Protein AF-0000000080277194 (afdb_homodimer)

Secondary structure (DSSP, 8-state):
------EEEEEEEEEE-SHHHHHHHHHHHHHTGGGEEEEEEE---SSSS--SEEEEEEEE-S-HHHHHHHHHHHHTSTTEEEEEEEEE-/------EEEEEEEEEE-SHHHHHHHHHHHHHTGGGEEEEEEE---SSSS--SEEEEEEEE-S-HHHHHHHHHHHHTSTTEEEEEEEEE-

Organism: Fervidobacterium islandicum (NCBI:txid2423)

Solvent-accessible surface area (backbone atoms only — not comparable to full-atom values): 9895 Å² total; per-residue (Å²): 125,84,73,76,66,48,72,49,33,42,34,44,35,42,32,34,50,50,67,68,38,44,54,54,50,51,52,51,52,60,75,47,39,93,36,45,77,40,80,44,79,47,61,64,67,80,62,96,56,80,56,59,49,36,39,36,41,33,35,48,46,88,57,63,69,56,53,54,50,50,40,51,57,47,48,67,37,74,54,34,32,50,54,70,49,78,43,65,76,125,84,74,78,68,49,73,51,34,42,33,45,36,42,32,33,50,49,68,69,38,44,54,53,50,51,52,51,51,59,76,47,38,92,36,44,77,40,82,45,80,49,62,66,66,81,62,94,57,80,54,59,50,36,38,35,40,34,34,47,46,87,58,63,69,56,52,53,49,51,40,51,57,46,48,68,37,74,56,34,33,51,54,69,50,78,43,66,76

InterPro domains:
  IPR023860 [FeFe]-hydrogenase system regulator TM1266 [PF21699] (10-83)
  IPR027271 Acetolactate synthase/Transcription factor NikR, C-terminal [G3DSA:3.30.70.1150] (6-88)
  IPR045865 ACT-like domain [SSF55021] (9-87)

Sequence (178 aa):
MARDITVRTVMAVLVDKREQAAVEVQKLLTEYGCYIKTRLGLHEGAGQYCSPVGLIILELVDDETKHEELCQKLNAIDGVQAKYMKLEIMARDITVRTVMAVLVDKREQAAVEVQKLLTEYGCYIKTRLGLHEGAGQYCSPVGLIILELVDDETKHEELCQKLNAIDGVQAKYMKLEI

Radius of gyration: 16.7 Å; Cα contacts (8 Å, |Δi|>4): 325; chains: 2; bounding box: 36×49×33 Å

Foldseek 3Di:
DPPPKDKKKKKKKKAQQDPPLVVQLVVLCVVLVVQFDDKDKDWPDDDPDGPRMIMMMTITDDDVVVVVVSQVSNCVRPRMHMDMDMDID/DPPPKDKKKKKKKKAQQDPPLVVQLVVLCVVLVVQFDDKDKDWPPDDPDGPRMIMMMTITDDDVVVVVVSQVSNCVRPRMHMDMDMDID

pLDDT: mean 90.53, std 15.3, range [40.44, 98.94]

Nearest PDB structures (foldseek):
  4cnz-assembly2_D  TM=5.113E-01  e=5.338E-05  Azospirillum brasilense
  1y7p-assembly2_B  TM=6.064E-01  e=6.448E-04  Archaeoglobus fulgidus
  7obj-assembly1_A  TM=6.042E-01  e=7.378E-04  Synechocystis sp. PCC 6803
  7obj-assembly1_B  TM=5.720E-01  e=4.025E-04  Synechocystis sp. PCC 6803
  7alz-assembly1_B  TM=5.494E-01  e=4.249E-03  Komagataeibacter europaeus

Structure (mmCIF, N/CA/C/O backbone):
data_AF-0000000080277194-model_v1
#
loop_
_entity.id
_entity.type
_entity.pdbx_description
1 polymer 'Iron-only hydrogenase system regulator'
#
loop_
_atom_site.group_PDB
_atom_site.id
_atom_site.type_symbol
_atom_site.label_atom_id
_atom_site.label_alt_id
_atom_site.label_comp_id
_atom_site.label_asym_id
_atom_site.label_entity_id
_atom_site.label_seq_id
_atom_site.pdbx_PDB_ins_code
_atom_site.Cartn_x
_atom_site.Cartn_y
_atom_site.Cartn_z
_atom_site.occupancy
_atom_site.B_iso_or_equiv
_atom_site.auth_seq_id
_atom_site.auth_comp_id
_atom_site.auth_asym_id
_atom_site.auth_atom_id
_atom_site.pdbx_PDB_model_num
ATOM 1 N N . MET A 1 1 ? 14.625 -27.375 -3.213 1 40.84 1 MET A N 1
ATOM 2 C CA . MET A 1 1 ? 15.398 -26.203 -3.613 1 40.84 1 MET A CA 1
ATOM 3 C C . MET A 1 1 ? 14.953 -24.969 -2.844 1 40.84 1 MET A C 1
ATOM 5 O O . MET A 1 1 ? 13.75 -24.766 -2.625 1 40.84 1 MET A O 1
ATOM 9 N N . ALA A 1 2 ? 15.648 -24.375 -2.051 1 47.12 2 ALA A N 1
ATOM 10 C CA . ALA A 1 2 ? 15.305 -23.391 -1.032 1 47.12 2 ALA A CA 1
ATOM 11 C C . ALA A 1 2 ? 14.484 -22.25 -1.628 1 47.12 2 ALA A C 1
ATOM 13 O O . ALA A 1 2 ? 14.93 -21.578 -2.566 1 47.12 2 ALA A O 1
ATOM 14 N N . ARG A 1 3 ? 13.203 -22.281 -1.822 1 56.94 3 ARG A N 1
ATOM 15 C CA . ARG A 1 3 ? 12.344 -21.344 -2.531 1 56.94 3 ARG A CA 1
ATOM 16 C C . ARG A 1 3 ? 12.648 -19.906 -2.107 1 56.94 3 ARG A C 1
ATOM 18 O O . ARG A 1 3 ? 12.758 -19.609 -0.913 1 56.94 3 ARG A O 1
ATOM 25 N N . ASP A 1 4 ? 13.531 -19.297 -2.922 1 74 4 ASP A N 1
ATOM 26 C CA . ASP A 1 4 ? 13.914 -17.906 -2.684 1 74 4 ASP A CA 1
ATOM 27 C C . ASP A 1 4 ? 12.688 -17.062 -2.34 1 74 4 ASP A C 1
ATOM 29 O O . ASP A 1 4 ? 11.742 -16.984 -3.125 1 74 4 ASP A O 1
ATOM 33 N N . ILE A 1 5 ? 12.406 -16.953 -1.08 1 88.31 5 ILE A N 1
ATOM 34 C CA . ILE A 1 5 ? 11.328 -16.125 -0.549 1 88.31 5 ILE A CA 1
ATOM 35 C C . ILE A 1 5 ? 11.523 -14.672 -1.005 1 88.31 5 ILE A C 1
ATOM 37 O O . ILE A 1 5 ? 12.625 -14.125 -0.907 1 88.31 5 ILE A O 1
ATOM 41 N N . THR A 1 6 ? 10.617 -14.242 -1.82 1 93.19 6 THR A N 1
ATOM 42 C CA . THR A 1 6 ? 10.641 -12.836 -2.188 1 93.19 6 THR A CA 1
ATOM 43 C C . THR A 1 6 ? 9.836 -12 -1.189 1 93.19 6 THR A C 1
ATOM 45 O O . THR A 1 6 ? 8.664 -12.297 -0.932 1 93.19 6 THR A O 1
ATOM 48 N N . VAL A 1 7 ? 10.516 -10.969 -0.575 1 95.56 7 VAL A N 1
ATOM 49 C CA . VAL A 1 7 ? 9.898 -10.102 0.422 1 95.56 7 VAL A CA 1
ATOM 50 C C . VAL A 1 7 ? 9.781 -8.68 -0.13 1 95.56 7 VAL A C 1
ATOM 52 O O . VAL A 1 7 ? 10.719 -8.172 -0.754 1 95.56 7 VAL A O 1
ATOM 55 N N . ARG A 1 8 ? 8.594 -8.125 0.03 1 96.88 8 ARG A N 1
ATOM 56 C CA . ARG A 1 8 ? 8.383 -6.723 -0.316 1 96.88 8 ARG A CA 1
ATOM 57 C C . ARG A 1 8 ? 7.66 -5.988 0.808 1 96.88 8 ARG A C 1
ATOM 59 O O . ARG A 1 8 ? 6.719 -6.52 1.404 1 96.88 8 ARG A O 1
ATOM 66 N N . THR A 1 9 ? 8.164 -4.797 1.167 1 98.62 9 THR A N 1
ATOM 67 C CA . THR A 1 9 ? 7.516 -3.955 2.17 1 98.62 9 THR A CA 1
ATOM 68 C C . THR A 1 9 ? 6.906 -2.717 1.522 1 98.62 9 THR A C 1
ATOM 70 O O . THR A 1 9 ? 7.59 -1.981 0.807 1 98.62 9 THR A O 1
ATOM 73 N N . VAL A 1 10 ? 5.598 -2.514 1.741 1 98.75 10 VAL A N 1
ATOM 74 C CA . VAL A 1 10 ? 4.867 -1.378 1.184 1 98.75 10 VAL A CA 1
ATOM 75 C C . VAL A 1 10 ? 4.344 -0.494 2.314 1 98.75 10 VAL A C 1
ATOM 77 O O . VAL A 1 10 ? 3.713 -0.984 3.252 1 98.75 10 VAL A O 1
ATOM 80 N N . MET A 1 11 ? 4.617 0.802 2.256 1 98.94 11 MET A N 1
ATOM 81 C CA . MET A 1 11 ? 4.082 1.778 3.199 1 98.94 11 MET A CA 1
ATOM 82 C C . MET A 1 11 ? 3.137 2.75 2.5 1 98.94 11 MET A C 1
ATOM 84 O O . MET A 1 11 ? 3.428 3.223 1.4 1 98.94 11 MET A O 1
ATOM 88 N N . ALA A 1 12 ? 2.01 2.969 3.076 1 98.88 12 ALA A N 1
ATOM 89 C CA . ALA A 1 12 ? 1.116 4.043 2.656 1 98.88 12 ALA A CA 1
ATOM 90 C C . ALA A 1 12 ? 1.136 5.195 3.658 1 98.88 12 ALA A C 1
ATOM 92 O O . ALA A 1 12 ? 1.146 4.973 4.871 1 98.88 12 ALA A O 1
ATOM 93 N N . VAL A 1 13 ? 1.174 6.391 3.123 1 98.62 13 VAL A N 1
ATOM 94 C CA . VAL A 1 13 ? 1.184 7.613 3.922 1 98.62 13 VAL A CA 1
ATOM 95 C C . VAL A 1 13 ? 0.05 8.531 3.475 1 98.62 13 VAL A C 1
ATOM 97 O O . VAL A 1 13 ? 0.04 9.008 2.336 1 98.62 13 VAL A O 1
ATOM 100 N N . LEU A 1 14 ? -0.925 8.711 4.328 1 97.5 14 LEU A N 1
ATOM 101 C CA . LEU A 1 14 ? -2.002 9.672 4.129 1 97.5 14 LEU A CA 1
ATOM 102 C C . LEU A 1 14 ? -1.647 11.016 4.754 1 97.5 14 LEU A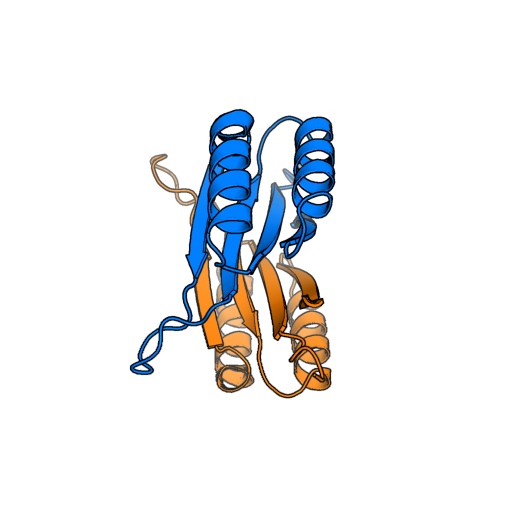 C 1
ATOM 104 O O . LEU A 1 14 ? -1.296 11.086 5.934 1 97.5 14 LEU A O 1
ATOM 108 N N . VAL A 1 15 ? -1.683 12.102 3.889 1 96.44 15 VAL A N 1
ATOM 109 C CA . VAL A 1 15 ? -1.121 13.383 4.312 1 96.44 15 VAL A CA 1
ATOM 110 C C . VAL A 1 15 ? -2.154 14.484 4.117 1 96.44 15 VAL A C 1
ATOM 112 O O . VAL A 1 15 ? -2.695 14.656 3.02 1 96.44 15 VAL A O 1
ATOM 115 N N . ASP A 1 16 ? -2.408 15.203 5.23 1 92.19 16 ASP A N 1
ATOM 116 C CA . ASP A 1 16 ? -3.059 16.5 5.09 1 92.19 16 ASP A CA 1
ATOM 117 C C . ASP A 1 16 ? -2.17 17.484 4.328 1 92.19 16 ASP A C 1
ATOM 119 O O . ASP A 1 16 ? -1.112 17.875 4.82 1 92.19 16 ASP A O 1
ATOM 123 N N . LYS A 1 17 ? -2.607 17.828 3.193 1 81.88 17 LYS A N 1
ATOM 124 C CA . LYS A 1 17 ? -1.736 18.609 2.309 1 81.88 17 LYS A CA 1
ATOM 125 C C . LYS A 1 17 ? -1.598 20.047 2.789 1 81.88 17 LYS A C 1
ATOM 127 O O . LYS A 1 17 ? -1.077 20.891 2.068 1 81.88 17 LYS A O 1
ATOM 132 N N . ARG A 1 18 ? -2.129 20.266 3.934 1 83.44 18 ARG A N 1
ATOM 133 C CA . ARG A 1 18 ? -1.766 21.578 4.461 1 83.44 18 ARG A CA 1
ATOM 134 C C . ARG A 1 18 ? -0.251 21.734 4.527 1 83.44 18 ARG A C 1
ATOM 136 O O . ARG A 1 18 ? 0.476 20.75 4.715 1 83.44 18 ARG A O 1
ATOM 143 N N . GLU A 1 19 ? 0.19 22.891 4.273 1 83.06 19 GLU A N 1
ATOM 144 C CA . GLU A 1 19 ? 1.577 23.234 3.988 1 83.06 19 GLU A CA 1
ATOM 145 C C . GLU A 1 19 ? 2.529 22.594 4.996 1 83.06 19 GLU A C 1
ATOM 147 O O . GLU A 1 19 ? 3.498 21.938 4.609 1 83.06 19 GLU A O 1
ATOM 152 N N . GLN A 1 20 ? 2.227 22.594 6.281 1 90.88 20 GLN A N 1
ATOM 153 C CA . GLN A 1 20 ? 3.193 22.141 7.273 1 90.88 20 GLN A CA 1
ATOM 154 C C . GLN A 1 20 ? 3.387 20.625 7.191 1 90.88 20 GLN A C 1
ATOM 156 O O . GLN A 1 20 ? 4.52 20.141 7.148 1 90.88 20 GLN A O 1
ATOM 161 N N . ALA A 1 21 ? 2.359 19.891 7.086 1 94.75 21 ALA A N 1
ATOM 162 C CA . ALA A 1 21 ? 2.459 18.438 7.047 1 94.75 21 ALA A CA 1
ATOM 163 C C . ALA A 1 21 ? 3.188 17.969 5.789 1 94.75 21 ALA A C 1
ATOM 165 O O . ALA A 1 21 ? 4.07 17.109 5.859 1 94.75 21 ALA A O 1
ATOM 166 N N . ALA A 1 22 ? 2.844 18.578 4.719 1 93.62 22 ALA A N 1
ATOM 167 C CA . ALA A 1 22 ? 3.438 18.188 3.441 1 93.62 22 ALA A CA 1
ATOM 168 C C . ALA A 1 22 ? 4.945 18.438 3.439 1 93.62 22 ALA A C 1
ATOM 170 O O . ALA A 1 22 ? 5.715 17.594 2.977 1 93.62 22 ALA A O 1
ATOM 171 N N . VAL A 1 23 ? 5.336 19.562 3.926 1 95.62 23 VAL A N 1
ATOM 172 C CA . VAL A 1 23 ? 6.742 19.938 3.979 1 95.62 23 VAL A CA 1
ATOM 173 C C . VAL A 1 23 ? 7.504 18.969 4.883 1 95.62 23 VAL A C 1
ATOM 175 O O . VAL A 1 23 ? 8.57 18.469 4.516 1 95.62 23 VAL A O 1
ATOM 178 N N . GLU A 1 24 ? 6.973 18.625 6.012 1 97.56 24 GLU A N 1
ATOM 179 C CA . GLU A 1 24 ? 7.613 17.734 6.977 1 97.56 24 GLU A CA 1
ATOM 180 C C . GLU A 1 24 ? 7.727 16.312 6.434 1 97.56 24 GLU A C 1
ATOM 182 O O . GLU A 1 24 ? 8.758 15.656 6.605 1 97.56 24 GLU A O 1
ATOM 187 N N . VAL A 1 25 ? 6.727 15.852 5.762 1 98.19 25 VAL A N 1
ATOM 188 C CA . VAL A 1 25 ? 6.734 14.523 5.168 1 98.19 25 VAL A CA 1
ATOM 189 C C . VAL A 1 25 ? 7.824 14.438 4.102 1 98.19 25 VAL A C 1
ATOM 191 O O . VAL A 1 25 ? 8.609 13.492 4.086 1 98.19 25 VAL A O 1
ATOM 194 N N . GLN A 1 26 ? 7.828 15.477 3.275 1 96.12 26 GLN A N 1
ATOM 195 C CA . GLN A 1 26 ? 8.82 15.492 2.205 1 96.12 26 GLN A CA 1
ATOM 196 C C . GLN A 1 26 ? 10.242 15.477 2.768 1 96.12 26 GLN A C 1
ATOM 198 O O . GLN A 1 26 ? 11.109 14.773 2.254 1 96.12 26 GLN A O 1
ATOM 203 N N . LYS A 1 27 ? 10.461 16.219 3.795 1 98.06 27 LYS A N 1
ATOM 204 C CA . LYS A 1 27 ? 11.766 16.234 4.449 1 98.06 27 LYS A CA 1
ATOM 205 C C . LYS A 1 27 ? 12.156 14.852 4.953 1 98.06 27 LYS A C 1
ATOM 207 O O . LYS A 1 27 ? 13.289 14.398 4.734 1 98.06 27 LYS A O 1
ATOM 212 N N . LEU A 1 28 ? 11.227 14.188 5.594 1 98.62 28 LEU A N 1
ATOM 213 C CA . LEU A 1 28 ? 11.492 12.859 6.129 1 98.62 28 LEU A CA 1
ATOM 214 C C . LEU A 1 28 ? 11.781 11.875 5.004 1 98.62 28 LEU A C 1
ATOM 216 O O . LEU A 1 28 ? 12.711 11.07 5.105 1 98.62 28 LEU A O 1
ATOM 220 N N . LEU A 1 29 ? 11.008 11.953 3.908 1 98.56 29 LEU A N 1
ATOM 221 C CA . LEU A 1 29 ? 11.195 11.016 2.803 1 98.56 29 LEU A CA 1
ATOM 222 C C . LEU A 1 29 ? 12.547 11.227 2.129 1 98.56 29 LEU A C 1
ATOM 224 O O . LEU A 1 29 ? 13.172 10.273 1.667 1 98.56 29 LEU A O 1
ATOM 228 N N . THR A 1 30 ? 13.008 12.461 2.133 1 98.5 30 THR A N 1
ATOM 229 C CA . THR A 1 30 ? 14.336 12.75 1.611 1 98.5 30 THR A CA 1
ATOM 230 C C . THR A 1 30 ? 15.414 12.156 2.518 1 98.5 30 THR A C 1
ATOM 232 O O . THR A 1 30 ? 16.359 11.516 2.039 1 98.5 30 THR A O 1
ATOM 235 N N . GLU A 1 31 ? 15.242 12.352 3.793 1 98.56 31 GLU A N 1
ATOM 236 C CA . GLU A 1 31 ? 16.203 11.867 4.785 1 98.56 31 GLU A CA 1
ATOM 237 C C . GLU A 1 31 ? 16.312 10.344 4.734 1 98.56 31 GLU A C 1
ATOM 239 O O . GLU A 1 31 ? 17.391 9.789 4.945 1 98.56 31 GLU A O 1
ATOM 244 N N . TYR A 1 32 ? 15.242 9.703 4.434 1 98.69 32 TYR A N 1
ATOM 245 C CA . TYR A 1 32 ? 15.211 8.25 4.465 1 98.69 32 TYR A CA 1
ATOM 246 C C . TYR A 1 32 ? 15.242 7.672 3.053 1 98.69 32 TYR A C 1
ATOM 248 O O . TYR A 1 32 ? 14.891 6.508 2.846 1 98.69 32 TYR A O 1
ATOM 256 N N . GLY A 1 33 ? 15.609 8.461 2.107 1 98.44 33 GLY A N 1
ATOM 257 C CA . GLY A 1 33 ? 15.539 8.141 0.691 1 98.44 33 GLY A CA 1
ATOM 258 C C . GLY A 1 33 ? 16.266 6.859 0.335 1 98.44 33 GLY A C 1
ATOM 259 O O . GLY A 1 33 ? 15.891 6.16 -0.606 1 98.44 33 GLY A O 1
ATOM 260 N N . CYS A 1 34 ? 17.344 6.492 1.034 1 97.75 34 CYS A N 1
ATOM 261 C CA . CYS A 1 34 ? 18.141 5.309 0.754 1 97.75 34 CYS A CA 1
ATOM 262 C C . CYS A 1 34 ? 17.375 4.035 1.064 1 97.75 34 CYS A C 1
ATOM 264 O O . CYS A 1 34 ? 17.734 2.951 0.608 1 97.75 34 CYS A O 1
ATOM 266 N N . TYR A 1 35 ? 16.281 4.133 1.814 1 98.56 35 TYR A N 1
ATOM 267 C CA . TYR A 1 35 ? 15.492 2.967 2.201 1 98.56 35 TYR A CA 1
ATOM 268 C C . TYR A 1 35 ? 14.211 2.877 1.383 1 98.56 35 TYR A C 1
ATOM 270 O O . TYR A 1 35 ? 13.336 2.059 1.676 1 98.56 35 TYR A O 1
ATOM 278 N N . ILE A 1 36 ? 14.086 3.791 0.429 1 98.56 36 ILE A N 1
ATOM 279 C CA . ILE A 1 36 ? 12.898 3.857 -0.416 1 98.56 36 ILE A CA 1
ATOM 280 C C . ILE A 1 36 ? 13.266 3.512 -1.856 1 98.56 36 ILE A C 1
ATOM 282 O O . ILE A 1 36 ? 14.023 4.242 -2.502 1 98.56 36 ILE A O 1
ATOM 286 N N . LYS A 1 37 ? 12.758 2.436 -2.289 1 97.31 37 LYS A N 1
ATOM 287 C CA . LYS A 1 37 ? 13.016 1.98 -3.65 1 97.31 37 LYS A CA 1
ATOM 288 C C . LYS A 1 37 ? 12.102 2.68 -4.652 1 97.31 37 LYS A C 1
ATOM 290 O O . LYS A 1 37 ? 12.523 3.006 -5.762 1 97.31 37 LYS A O 1
ATOM 295 N N . THR A 1 38 ? 10.914 2.793 -4.324 1 97.38 38 THR A N 1
ATOM 296 C CA . THR A 1 38 ? 9.875 3.373 -5.168 1 97.38 38 THR A CA 1
ATOM 297 C C . THR A 1 38 ? 9 4.34 -4.371 1 97.38 38 THR A C 1
ATOM 299 O O . THR A 1 38 ? 8.633 4.055 -3.232 1 97.38 38 THR A O 1
ATOM 302 N N . ARG A 1 39 ? 8.805 5.445 -4.922 1 96.88 39 ARG A N 1
ATOM 303 C CA . ARG A 1 39 ? 7.895 6.422 -4.336 1 96.88 39 ARG A CA 1
ATOM 304 C C . ARG A 1 39 ? 6.809 6.824 -5.328 1 96.88 39 ARG A C 1
ATOM 306 O O . ARG A 1 39 ? 7.109 7.258 -6.445 1 96.88 39 ARG A O 1
ATOM 313 N N . LEU A 1 40 ? 5.531 6.656 -4.918 1 96.56 40 LEU A N 1
ATOM 314 C CA . LEU A 1 40 ? 4.383 7.012 -5.746 1 96.56 40 LEU A CA 1
ATOM 315 C C . LEU A 1 40 ? 3.471 7.992 -5.012 1 96.56 40 LEU A C 1
ATOM 317 O O . LEU A 1 40 ? 3.094 7.754 -3.865 1 96.56 40 LEU A O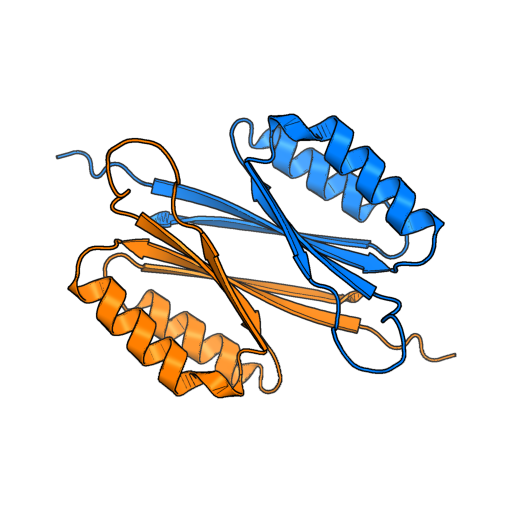 1
ATOM 321 N N . GLY A 1 41 ? 3.133 9.102 -5.629 1 94.62 41 GLY A N 1
ATOM 322 C CA . GLY A 1 41 ? 2.164 10.047 -5.102 1 94.62 41 GLY A CA 1
ATOM 323 C C . GLY A 1 41 ? 0.814 9.969 -5.789 1 94.62 41 GLY A C 1
ATOM 324 O O . GLY A 1 41 ? 0.733 10.023 -7.02 1 94.62 41 GLY A O 1
ATOM 325 N N . LEU A 1 42 ? -0.262 9.695 -5.059 1 92.19 42 LEU A N 1
ATOM 326 C CA . LEU A 1 42 ? -1.619 9.641 -5.594 1 92.19 42 LEU A CA 1
ATOM 327 C C . LEU A 1 42 ? -2.42 10.867 -5.176 1 92.19 42 LEU A C 1
ATOM 329 O O . LEU A 1 42 ? -2.584 11.133 -3.982 1 92.19 42 LEU A O 1
ATOM 333 N N . HIS A 1 43 ? -2.613 11.719 -6.055 1 80.12 43 HIS A N 1
ATOM 334 C CA . HIS A 1 43 ? -3.408 12.914 -5.789 1 80.12 43 HIS A CA 1
ATOM 335 C C . HIS A 1 43 ? -4.84 12.742 -6.289 1 80.12 43 HIS A C 1
ATOM 337 O O . HIS A 1 43 ? -5.09 11.961 -7.211 1 80.12 43 HIS A O 1
ATOM 343 N N . GLU A 1 44 ? -5.797 12.938 -5.617 1 62.56 44 GLU A N 1
ATOM 344 C CA . GLU A 1 44 ? -7.164 12.898 -6.129 1 62.56 44 GLU A CA 1
ATOM 345 C C . GLU A 1 44 ? -7.355 13.883 -7.281 1 62.56 44 GLU A C 1
ATOM 347 O O . GLU A 1 44 ? -6.82 14.992 -7.25 1 62.56 44 GLU A O 1
ATOM 352 N N . GLY A 1 45 ? -7.164 13.227 -8.617 1 49.22 45 GLY A N 1
ATOM 353 C CA . GLY A 1 45 ? -7.293 13.93 -9.883 1 49.22 45 GLY A CA 1
ATOM 354 C C . GLY A 1 45 ? -8.156 15.18 -9.781 1 49.22 45 GLY A C 1
ATOM 355 O O . GLY A 1 45 ? -8.43 15.664 -8.688 1 49.22 45 GLY A O 1
ATOM 356 N N . ALA A 1 46 ? -9.234 15.016 -10.906 1 46.25 46 ALA A N 1
ATOM 357 C CA . ALA A 1 46 ? -9.883 15.992 -11.781 1 46.25 46 ALA A CA 1
ATOM 358 C C . ALA A 1 46 ? -10.695 17 -10.977 1 46.25 46 ALA A C 1
ATOM 360 O O . ALA A 1 46 ? -11.367 17.859 -11.547 1 46.25 46 ALA A O 1
ATOM 361 N N . GLY A 1 47 ? -11.344 16.578 -9.75 1 47.53 47 GLY A N 1
ATOM 362 C CA . GLY A 1 47 ? -12.203 17.734 -9.578 1 47.53 47 GLY A CA 1
ATOM 363 C C . GLY A 1 47 ? -11.438 19.031 -9.438 1 47.53 47 GLY A C 1
ATOM 364 O O . GLY A 1 47 ? -10.219 19.031 -9.25 1 47.53 47 GLY A O 1
ATOM 365 N N . GLN A 1 48 ? -11.992 20.125 -9.945 1 47.84 48 GLN A N 1
ATOM 366 C CA . GLN A 1 48 ? -11.516 21.5 -9.953 1 47.84 48 GLN A CA 1
ATOM 367 C C . GLN A 1 48 ? -10.656 21.781 -8.719 1 47.84 48 GLN A C 1
ATOM 369 O O . GLN A 1 48 ? -9.969 22.812 -8.664 1 47.84 48 GLN A O 1
ATOM 374 N N . TYR A 1 49 ? -10.953 20.922 -7.562 1 51.66 49 TYR A N 1
ATOM 375 C CA . TYR A 1 49 ? -10.375 21.391 -6.309 1 51.66 49 TYR A CA 1
ATOM 376 C C . TYR A 1 49 ? -9.289 20.453 -5.812 1 51.66 49 TYR A C 1
ATOM 378 O O . TYR A 1 49 ? -9.461 19.219 -5.852 1 51.66 49 TYR A O 1
ATOM 386 N N . CYS A 1 50 ? -8.016 20.812 -5.766 1 59.62 50 CYS A N 1
ATOM 387 C CA . CYS A 1 50 ? -6.883 20.188 -5.098 1 59.62 50 CYS A CA 1
ATOM 388 C C . CYS A 1 50 ? -7.305 19.594 -3.76 1 59.62 50 CYS A C 1
ATOM 390 O O . CYS A 1 50 ? -7.773 20.312 -2.877 1 59.62 50 CYS A O 1
ATOM 392 N N . SER A 1 51 ? -7.555 18.234 -3.723 1 66.56 51 SER A N 1
ATOM 393 C CA . SER A 1 51 ? -7.852 17.594 -2.441 1 66.56 51 SER A CA 1
ATOM 394 C C . SER A 1 51 ? -6.844 18.016 -1.375 1 66.56 51 SER A C 1
ATOM 396 O O . SER A 1 51 ? -5.641 18.062 -1.642 1 66.56 51 SER A O 1
ATOM 398 N N . PRO A 1 52 ? -7.344 18.391 -0.308 1 81.75 52 PRO A N 1
ATOM 399 C CA . PRO A 1 52 ? -6.449 18.75 0.795 1 81.75 52 PRO A CA 1
ATOM 400 C C . PRO A 1 52 ? -5.691 17.547 1.354 1 81.75 52 PRO A C 1
ATOM 402 O O . PRO A 1 52 ? -4.832 17.703 2.225 1 81.75 52 PRO A O 1
ATOM 405 N N . VAL A 1 53 ? -5.898 16.297 0.765 1 89.31 53 VAL A N 1
ATOM 406 C CA . VAL A 1 53 ? -5.254 15.117 1.322 1 89.31 53 VAL A CA 1
ATOM 407 C C . VAL A 1 53 ? -4.496 14.375 0.224 1 89.31 53 VAL A C 1
ATOM 409 O O . VAL A 1 53 ? -5.023 14.164 -0.872 1 89.31 53 VAL A O 1
ATOM 412 N N . GLY A 1 54 ? -3.311 14.055 0.5 1 93.62 54 GLY A N 1
ATOM 413 C CA . GLY A 1 54 ? -2.469 13.281 -0.396 1 93.62 54 GLY A CA 1
ATOM 414 C C . GLY A 1 54 ? -2.205 11.875 0.102 1 93.62 54 GLY A C 1
ATOM 415 O O . GLY A 1 54 ? -2.234 11.617 1.308 1 93.62 54 GLY A O 1
ATOM 416 N N . LEU A 1 55 ? -2.117 10.977 -0.875 1 96.81 55 LEU A N 1
ATOM 417 C CA . LEU A 1 55 ? -1.721 9.602 -0.576 1 96.81 55 LEU A CA 1
ATOM 418 C C . LEU A 1 55 ? -0.391 9.266 -1.241 1 96.81 55 LEU A C 1
ATOM 420 O O . LEU A 1 55 ? -0.241 9.422 -2.455 1 96.81 55 LEU A O 1
ATOM 424 N N . ILE A 1 56 ? 0.593 8.844 -0.438 1 97.75 56 ILE A N 1
ATOM 425 C CA . ILE A 1 56 ? 1.909 8.43 -0.914 1 97.75 56 ILE A CA 1
ATOM 426 C C . ILE A 1 56 ? 2.104 6.938 -0.663 1 97.75 56 ILE A C 1
ATOM 428 O O . ILE A 1 56 ? 1.794 6.438 0.422 1 97.75 56 ILE A O 1
ATOM 432 N N . ILE A 1 57 ? 2.574 6.258 -1.654 1 98.62 57 ILE A N 1
ATOM 433 C CA . ILE A 1 57 ? 2.891 4.844 -1.507 1 98.62 57 ILE A CA 1
ATOM 434 C C . ILE A 1 57 ? 4.395 4.629 -1.684 1 98.62 57 ILE A C 1
ATOM 436 O O . ILE A 1 57 ? 4.98 5.094 -2.662 1 98.62 57 ILE A O 1
ATOM 440 N N . LEU A 1 58 ? 4.992 3.941 -0.742 1 98.75 58 LEU A N 1
ATOM 441 C CA . LEU A 1 58 ? 6.426 3.666 -0.76 1 98.75 58 LEU A CA 1
ATOM 442 C C . LEU A 1 58 ? 6.691 2.166 -0.825 1 98.75 58 LEU A C 1
ATOM 444 O O . LEU A 1 58 ? 6.02 1.383 -0.152 1 98.75 58 LEU A O 1
ATOM 448 N N . GLU A 1 59 ? 7.605 1.777 -1.678 1 98.62 59 GLU A N 1
ATOM 449 C CA . GLU A 1 59 ? 8.266 0.487 -1.512 1 98.62 59 GLU A CA 1
ATOM 450 C C . GLU A 1 59 ? 9.562 0.631 -0.72 1 98.62 59 GLU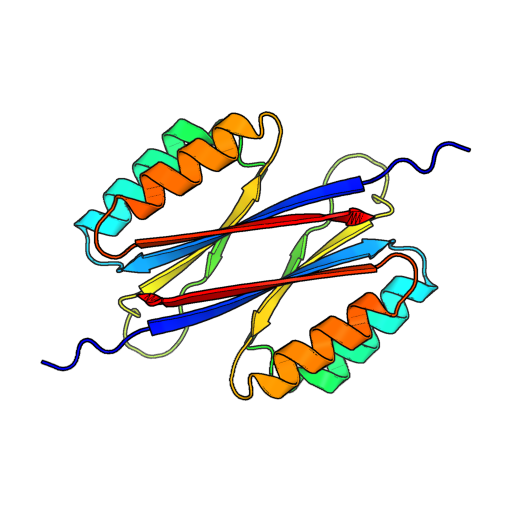 A C 1
ATOM 452 O O . GLU A 1 59 ? 10.477 1.353 -1.135 1 98.62 59 GLU A O 1
ATOM 457 N N . LEU A 1 60 ? 9.68 -0.082 0.367 1 98.62 60 LEU A N 1
ATOM 458 C CA . LEU A 1 60 ? 10.82 0.056 1.266 1 98.62 60 LEU A CA 1
ATOM 459 C C . LEU A 1 60 ? 11.805 -1.091 1.073 1 98.62 60 LEU A C 1
ATOM 461 O O . LEU A 1 60 ? 11.406 -2.213 0.756 1 98.62 60 LEU A O 1
ATOM 465 N N . VAL A 1 61 ? 13.117 -0.774 1.321 1 97.75 61 VAL A N 1
ATOM 466 C CA . VAL A 1 61 ? 14.148 -1.788 1.146 1 97.75 61 VAL A CA 1
ATOM 467 C C . VAL A 1 61 ? 15.188 -1.663 2.258 1 97.75 61 VAL A C 1
ATOM 469 O O . VAL A 1 61 ? 15.18 -0.691 3.018 1 97.75 61 VAL A O 1
ATOM 472 N N . ASP A 1 62 ? 15.953 -2.723 2.494 1 97.25 62 ASP A N 1
ATOM 473 C CA . ASP A 1 62 ? 17.141 -2.76 3.342 1 97.25 62 ASP A CA 1
ATOM 474 C C . ASP A 1 62 ? 16.766 -2.896 4.812 1 97.25 62 ASP A C 1
ATOM 476 O O . ASP A 1 62 ? 16.078 -3.848 5.199 1 97.25 62 ASP A O 1
ATOM 480 N N . ASP A 1 63 ? 17 -1.973 5.672 1 97.94 63 ASP A N 1
ATOM 481 C CA . ASP A 1 63 ? 16.984 -2.047 7.129 1 97.94 63 ASP A CA 1
ATOM 482 C C . ASP A 1 63 ? 15.57 -1.868 7.672 1 97.94 63 ASP A C 1
ATOM 484 O O . ASP A 1 63 ? 15.039 -0.757 7.676 1 97.94 63 ASP A O 1
ATOM 488 N N . GLU A 1 64 ? 15.031 -2.934 8.227 1 97.88 64 GLU A N 1
ATOM 489 C CA . GLU A 1 64 ? 13.664 -2.928 8.727 1 97.88 64 GLU A CA 1
ATOM 490 C C . GLU A 1 64 ? 13.516 -1.995 9.922 1 97.88 64 GLU A C 1
ATOM 492 O O . GLU A 1 64 ? 12.453 -1.414 10.141 1 97.88 64 GLU A O 1
ATOM 497 N N . THR A 1 65 ? 14.555 -1.835 10.664 1 98.5 65 THR A N 1
ATOM 498 C CA . THR A 1 65 ? 14.508 -0.92 11.797 1 98.5 65 THR A CA 1
ATOM 499 C C . THR A 1 65 ? 14.258 0.511 11.328 1 98.5 65 THR A C 1
ATOM 501 O O . THR A 1 65 ? 13.555 1.275 11.992 1 98.5 65 THR A O 1
ATOM 504 N N . LYS A 1 66 ? 14.773 0.828 10.141 1 98.69 66 LYS A N 1
ATOM 505 C CA . LYS A 1 66 ? 14.602 2.16 9.57 1 98.69 66 LYS A CA 1
ATOM 506 C C . LYS A 1 66 ? 13.188 2.34 9.008 1 98.69 66 LYS A C 1
ATOM 508 O O . LYS A 1 66 ? 12.641 3.443 9.039 1 98.69 66 LYS A O 1
ATOM 513 N N . HIS A 1 67 ? 12.602 1.186 8.547 1 98.81 67 HIS A N 1
ATOM 514 C CA . HIS A 1 67 ? 11.203 1.244 8.148 1 98.81 67 HIS A CA 1
ATOM 515 C C . HIS A 1 67 ? 10.312 1.658 9.32 1 98.81 67 HIS A C 1
ATOM 517 O O . HIS A 1 67 ? 9.461 2.539 9.18 1 98.81 67 HIS A O 1
ATOM 523 N N . GLU A 1 68 ? 10.555 1.001 10.43 1 98.75 68 GLU A N 1
ATOM 524 C CA . GLU A 1 68 ? 9.789 1.267 11.641 1 98.7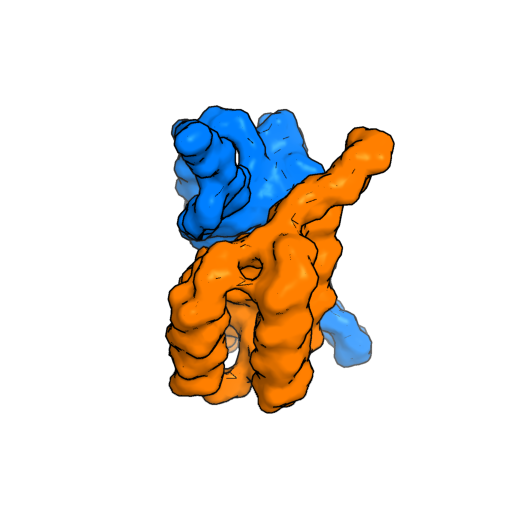5 68 GLU A CA 1
ATOM 525 C C . GLU A 1 68 ? 10 2.697 12.125 1 98.75 68 GLU A C 1
ATOM 527 O O . GLU A 1 68 ? 9.039 3.377 12.508 1 98.75 68 GLU A O 1
ATOM 532 N N . GLU A 1 69 ? 11.195 3.18 12.102 1 98.81 69 GLU A N 1
ATOM 533 C CA . GLU A 1 69 ? 11.531 4.535 12.531 1 98.81 69 GLU A CA 1
ATOM 534 C C . GLU A 1 69 ? 10.828 5.574 11.656 1 98.81 69 GLU A C 1
ATOM 536 O O . GLU A 1 69 ? 10.242 6.531 12.172 1 98.81 69 GLU A O 1
ATOM 541 N N . LEU A 1 70 ? 10.922 5.332 10.398 1 98.88 70 LEU A N 1
ATOM 542 C CA . LEU A 1 70 ? 10.266 6.242 9.461 1 98.88 70 LEU A CA 1
ATOM 543 C C . LEU A 1 70 ? 8.766 6.305 9.719 1 98.88 70 LEU A C 1
ATOM 545 O O . LEU A 1 70 ? 8.188 7.391 9.781 1 98.88 70 LEU A O 1
ATOM 549 N N . CYS A 1 71 ? 8.188 5.117 9.906 1 98.94 71 CYS A N 1
ATOM 550 C CA . CYS A 1 71 ? 6.758 5.039 10.172 1 98.94 71 CYS A CA 1
ATOM 551 C C . CYS A 1 71 ? 6.395 5.801 11.445 1 98.94 71 CYS A C 1
ATOM 553 O O . CYS A 1 71 ? 5.426 6.562 11.461 1 98.94 71 CYS A O 1
ATOM 555 N N . GLN A 1 72 ? 7.219 5.676 12.43 1 98.88 72 GLN A N 1
ATOM 556 C CA . GLN A 1 72 ? 6.984 6.352 13.703 1 98.88 72 GLN A CA 1
ATOM 557 C C . GLN A 1 72 ? 7.094 7.867 13.547 1 98.88 72 GLN A C 1
ATOM 559 O O . GLN A 1 72 ? 6.246 8.609 14.047 1 98.88 72 GLN A O 1
ATOM 564 N N . LYS A 1 73 ? 8.039 8.328 12.891 1 98.88 73 LYS A N 1
ATOM 565 C CA . LYS A 1 73 ? 8.266 9.766 12.719 1 98.88 73 LYS A CA 1
ATOM 566 C C . LYS A 1 73 ? 7.156 10.391 11.875 1 98.88 73 LYS A C 1
ATOM 568 O O . LYS A 1 73 ? 6.719 11.508 12.148 1 98.88 73 LYS A O 1
ATOM 573 N N . LEU A 1 74 ? 6.746 9.656 10.859 1 98.81 74 LEU A N 1
ATOM 574 C CA . LEU A 1 74 ? 5.641 10.141 10.031 1 98.81 74 LEU A CA 1
ATOM 575 C C . LEU A 1 74 ? 4.375 10.305 10.867 1 98.81 74 LEU A C 1
ATOM 577 O O . LEU A 1 74 ? 3.691 11.328 10.773 1 98.81 74 LEU A O 1
ATOM 581 N N . ASN A 1 75 ? 4.141 9.32 11.742 1 98.75 75 ASN A N 1
ATOM 582 C CA . ASN A 1 75 ? 2.922 9.328 12.547 1 98.75 75 ASN A CA 1
ATOM 583 C C . ASN A 1 75 ? 2.982 10.367 13.656 1 98.75 75 ASN A C 1
ATOM 585 O O . ASN A 1 75 ? 1.966 10.672 14.289 1 98.75 75 ASN A O 1
ATOM 589 N N . ALA A 1 76 ? 4.105 10.953 13.867 1 98.56 76 ALA A N 1
ATOM 590 C CA . ALA A 1 76 ? 4.262 12.023 14.852 1 98.56 76 ALA A CA 1
ATOM 591 C C . ALA A 1 76 ? 3.861 13.375 14.273 1 98.56 76 ALA A C 1
ATOM 593 O O . ALA A 1 76 ? 3.693 14.344 15.008 1 98.56 76 ALA A O 1
ATOM 594 N N . ILE A 1 77 ? 3.762 13.438 12.977 1 97.69 77 ILE A N 1
ATOM 595 C CA . ILE A 1 77 ? 3.383 14.68 12.312 1 97.69 77 ILE A CA 1
ATOM 596 C C . ILE A 1 77 ? 1.864 14.836 12.344 1 97.69 77 ILE A C 1
ATOM 598 O O . ILE A 1 77 ? 1.129 13.938 11.93 1 97.69 77 ILE A O 1
ATOM 602 N N . ASP A 1 78 ? 1.412 15.992 12.789 1 96.12 78 ASP A N 1
ATOM 603 C CA . ASP A 1 78 ? -0.02 16.281 12.789 1 96.12 78 ASP A CA 1
ATOM 604 C C . ASP A 1 78 ? -0.592 16.203 11.375 1 96.12 78 ASP A C 1
ATOM 606 O O . ASP A 1 78 ? -0.017 16.766 10.445 1 96.12 78 ASP A O 1
ATOM 610 N N . GLY A 1 79 ? -1.726 15.422 11.219 1 95.38 79 GLY A N 1
ATOM 611 C CA . GLY A 1 79 ? -2.377 15.344 9.922 1 95.38 79 GLY A CA 1
ATOM 612 C C . GLY A 1 79 ? -1.802 14.25 9.031 1 95.38 79 GLY A C 1
ATOM 613 O O . GLY A 1 79 ? -2.008 14.266 7.816 1 95.38 79 GLY A O 1
ATOM 614 N N . VAL A 1 80 ? -0.998 13.383 9.609 1 97.81 80 VAL A N 1
ATOM 615 C CA . VAL A 1 80 ? -0.38 12.305 8.836 1 97.81 80 VAL A CA 1
ATOM 616 C C . VAL A 1 80 ? -0.699 10.961 9.477 1 97.81 80 VAL A C 1
ATOM 618 O O . VAL A 1 80 ? -0.663 10.82 10.703 1 97.81 80 VAL A O 1
ATOM 621 N N . GLN A 1 81 ? -1.008 10.031 8.695 1 98.69 81 GLN A N 1
ATOM 622 C CA . GLN A 1 81 ? -1.052 8.633 9.109 1 98.69 81 GLN A CA 1
ATOM 623 C C . GLN A 1 81 ? -0.248 7.754 8.156 1 98.69 81 GLN A C 1
ATOM 625 O O . GLN A 1 81 ? -0.379 7.871 6.938 1 98.69 81 GLN A O 1
ATOM 630 N N . ALA A 1 82 ? 0.557 6.898 8.703 1 98.88 82 ALA A N 1
ATOM 631 C CA . ALA A 1 82 ? 1.349 5.945 7.934 1 98.88 82 ALA A CA 1
ATOM 632 C C . ALA A 1 82 ? 1.184 4.527 8.477 1 98.88 82 ALA A C 1
ATOM 634 O O . ALA A 1 82 ? 1.135 4.324 9.695 1 98.88 82 ALA A O 1
ATOM 635 N N . LYS A 1 83 ? 0.992 3.592 7.645 1 98.88 83 LYS A N 1
ATOM 636 C CA . LYS A 1 83 ? 1.027 2.16 7.93 1 98.88 83 LYS A CA 1
ATOM 637 C C . LYS A 1 83 ? 1.861 1.413 6.891 1 98.88 83 LYS A C 1
ATOM 639 O O . LYS A 1 83 ? 2.039 1.892 5.77 1 98.88 83 LYS A O 1
ATOM 644 N N . TYR A 1 84 ? 2.428 0.312 7.25 1 98.81 84 TYR A N 1
ATOM 645 C CA . TYR A 1 84 ? 3.172 -0.483 6.281 1 98.81 84 TYR A CA 1
ATOM 646 C C . TYR A 1 84 ? 2.891 -1.97 6.465 1 98.81 84 TYR A C 1
ATOM 648 O O . TYR A 1 84 ? 2.4 -2.391 7.516 1 98.81 84 TYR A O 1
ATOM 656 N N . MET A 1 85 ? 3.105 -2.736 5.43 1 98.75 85 MET A N 1
ATOM 657 C CA . MET A 1 85 ? 2.902 -4.184 5.406 1 98.75 85 MET A CA 1
ATOM 658 C C . MET A 1 85 ? 4.062 -4.883 4.703 1 98.75 85 MET A C 1
ATOM 660 O O . MET A 1 85 ? 4.656 -4.328 3.777 1 98.75 85 MET A O 1
ATOM 664 N N . LYS A 1 86 ? 4.332 -6.008 5.215 1 98.5 86 LYS A N 1
ATOM 665 C CA . LYS A 1 86 ? 5.352 -6.883 4.645 1 98.5 86 LYS A CA 1
ATOM 666 C C . LYS A 1 86 ? 4.715 -8.094 3.965 1 98.5 86 LYS A C 1
ATOM 668 O O . LYS A 1 86 ? 3.879 -8.781 4.559 1 98.5 86 LYS A O 1
ATOM 673 N N . LEU A 1 87 ? 5.086 -8.328 2.688 1 98.25 87 LEU A N 1
ATOM 674 C CA . LEU A 1 87 ? 4.59 -9.469 1.921 1 98.25 87 LEU A CA 1
ATOM 675 C C . LEU A 1 87 ? 5.723 -10.43 1.588 1 98.25 87 LEU A C 1
ATOM 677 O O . LEU A 1 87 ? 6.855 -10.008 1.353 1 98.25 87 LEU A O 1
ATOM 681 N N . GLU A 1 88 ? 5.336 -11.656 1.616 1 96.81 88 GLU A N 1
ATOM 682 C CA . GLU A 1 88 ? 6.336 -12.68 1.338 1 96.81 88 GLU A CA 1
ATOM 683 C C . GLU A 1 88 ? 5.734 -13.844 0.555 1 96.81 88 GLU A C 1
ATOM 685 O O . GLU A 1 88 ? 4.66 -14.344 0.902 1 96.81 88 GLU A O 1
ATOM 690 N N . ILE A 1 89 ? 6.387 -14.164 -0.562 1 93.88 89 ILE A N 1
ATOM 691 C CA . ILE A 1 89 ? 5.992 -15.383 -1.263 1 93.88 89 ILE A CA 1
ATOM 692 C C . ILE A 1 89 ? 7.223 -16.25 -1.522 1 93.88 89 ILE A C 1
ATOM 694 O O . ILE A 1 89 ? 8.344 -15.742 -1.616 1 93.88 89 ILE A O 1
ATOM 698 N N . MET B 1 1 ? -16.344 21.734 14.344 1 40.44 1 MET B N 1
ATOM 699 C CA . MET B 1 1 ? -16.672 21.469 12.945 1 40.44 1 MET B CA 1
ATOM 700 C C . MET B 1 1 ? -16.312 20.031 12.57 1 40.44 1 MET B C 1
ATOM 702 O O . MET B 1 1 ? -15.258 19.531 12.961 1 40.44 1 MET B O 1
ATOM 706 N N . ALA B 1 2 ? -17.125 19.188 12.305 1 47.31 2 ALA B N 1
ATOM 707 C CA . ALA B 1 2 ? -17.016 17.734 12.227 1 47.31 2 ALA B CA 1
ATOM 708 C C . ALA B 1 2 ? -15.852 17.328 11.312 1 47.31 2 ALA B C 1
ATOM 710 O O . ALA B 1 2 ? -15.812 17.703 10.141 1 47.31 2 ALA B O 1
ATOM 711 N N . ARG B 1 3 ? -14.586 17.266 11.672 1 57.09 3 ARG B N 1
ATOM 712 C CA . ARG B 1 3 ? -13.398 17.062 10.859 1 57.09 3 ARG B CA 1
ATOM 713 C C . ARG B 1 3 ? -13.578 15.883 9.906 1 57.09 3 ARG B C 1
ATOM 715 O O . ARG B 1 3 ? -14.039 14.812 10.312 1 57.09 3 ARG B O 1
ATOM 722 N N . ASP B 1 4 ? -14.055 16.266 8.703 1 74.38 4 ASP B N 1
ATOM 723 C CA . ASP B 1 4 ? -14.258 15.273 7.656 1 74.38 4 ASP B CA 1
ATOM 724 C C . ASP B 1 4 ? -13.094 14.289 7.598 1 74.38 4 ASP B C 1
ATOM 726 O O . ASP B 1 4 ? -11.945 14.688 7.406 1 74.38 4 ASP B O 1
ATOM 730 N N . ILE B 1 5 ? -13.219 13.211 8.305 1 88.44 5 ILE B N 1
ATOM 731 C CA . ILE B 1 5 ? -12.258 12.109 8.312 1 88.44 5 ILE B CA 1
ATOM 732 C C . ILE B 1 5 ? -12.062 11.586 6.895 1 88.44 5 ILE B C 1
ATOM 734 O O . ILE B 1 5 ? -13.031 11.344 6.176 1 88.44 5 ILE B O 1
ATOM 738 N N . THR B 1 6 ? -10.875 11.781 6.406 1 93.25 6 THR B N 1
ATOM 739 C CA . THR B 1 6 ? -10.555 11.172 5.121 1 93.25 6 THR B CA 1
ATOM 740 C C . THR B 1 6 ? -10 9.766 5.309 1 93.25 6 THR B C 1
ATOM 742 O O . THR B 1 6 ? -9.039 9.562 6.059 1 93.25 6 THR B O 1
ATOM 745 N N . VAL B 1 7 ? -10.664 8.766 4.641 1 95.62 7 VAL B N 1
ATOM 746 C CA . VAL B 1 7 ? -10.281 7.359 4.742 1 95.62 7 VAL B CA 1
ATOM 747 C C . VAL B 1 7 ? -9.766 6.867 3.393 1 95.62 7 VAL B C 1
ATOM 749 O O . VAL B 1 7 ? -10.352 7.168 2.352 1 95.62 7 VAL B O 1
ATOM 752 N N . ARG B 1 8 ? -8.617 6.211 3.438 1 96.88 8 ARG B N 1
ATOM 753 C CA . ARG B 1 8 ? -8.086 5.555 2.246 1 96.88 8 ARG B CA 1
ATOM 754 C C . ARG B 1 8 ? -7.664 4.121 2.553 1 96.88 8 ARG B C 1
ATOM 756 O O . ARG B 1 8 ? -7.066 3.854 3.598 1 96.88 8 ARG B O 1
ATOM 763 N N . THR B 1 9 ? -8.062 3.176 1.693 1 98.62 9 THR B N 1
ATOM 764 C CA . THR B 1 9 ? -7.652 1.782 1.826 1 98.62 9 THR B CA 1
ATOM 765 C C . THR B 1 9 ? -6.676 1.396 0.717 1 98.62 9 THR B C 1
ATOM 767 O O . THR B 1 9 ? -6.969 1.59 -0.466 1 98.62 9 THR B O 1
ATOM 770 N N . VAL B 1 10 ? -5.496 0.894 1.104 1 98.75 10 VAL B N 1
ATOM 771 C CA . VAL B 1 10 ? -4.461 0.488 0.161 1 98.75 10 VAL B CA 1
ATOM 772 C C . VAL B 1 10 ? -4.203 -1.011 0.292 1 98.75 10 VAL B C 1
ATOM 774 O O . VAL B 1 10 ? -3.99 -1.517 1.397 1 98.75 10 VAL B O 1
ATOM 777 N N . MET B 1 11 ? -4.227 -1.735 -0.812 1 98.94 11 MET B N 1
ATOM 778 C CA . MET B 1 11 ? -3.877 -3.152 -0.85 1 98.94 11 MET B CA 1
ATOM 779 C C . MET B 1 11 ? -2.617 -3.377 -1.68 1 98.94 11 MET B C 1
ATOM 781 O O . MET B 1 11 ? -2.461 -2.789 -2.75 1 98.94 11 MET B O 1
ATOM 785 N N . ALA B 1 12 ? -1.717 -4.129 -1.165 1 98.88 12 ALA B N 1
ATOM 786 C CA . ALA B 1 12 ? -0.579 -4.625 -1.934 1 98.88 12 ALA B CA 1
ATOM 787 C C . ALA B 1 12 ? -0.736 -6.109 -2.25 1 98.88 12 ALA B C 1
ATOM 789 O O . ALA B 1 12 ? -1.169 -6.891 -1.398 1 98.88 12 ALA B O 1
ATOM 790 N N . VAL B 1 13 ? -0.414 -6.461 -3.473 1 98.56 13 VAL B N 1
ATOM 791 C CA . VAL B 1 13 ? -0.489 -7.836 -3.955 1 98.56 13 VAL B CA 1
ATOM 792 C C . VAL B 1 13 ? 0.857 -8.25 -4.543 1 98.56 13 VAL B C 1
ATOM 794 O O . VAL B 1 13 ? 1.307 -7.688 -5.543 1 98.56 13 VAL B O 1
ATOM 797 N N . LEU B 1 14 ? 1.516 -9.164 -3.881 1 97.5 14 LEU B N 1
ATOM 798 C CA . LEU B 1 14 ? 2.736 -9.789 -4.383 1 97.5 14 LEU B CA 1
ATOM 799 C C . LEU B 1 14 ? 2.418 -11.055 -5.168 1 97.5 14 LEU B C 1
ATOM 801 O O . LEU B 1 14 ? 1.722 -11.945 -4.668 1 97.5 14 LEU B O 1
ATOM 805 N N . VAL B 1 15 ? 2.893 -11.094 -6.453 1 96.44 15 VAL B N 1
ATOM 806 C CA . VAL B 1 15 ? 2.438 -12.133 -7.371 1 96.44 15 VAL B CA 1
ATOM 807 C C . VAL B 1 15 ? 3.641 -12.844 -7.984 1 96.44 15 VAL B C 1
ATOM 809 O O . VAL B 1 15 ? 4.527 -12.195 -8.555 1 96.44 15 VAL B O 1
ATOM 812 N N . ASP B 1 16 ? 3.633 -14.18 -7.824 1 91.94 16 ASP B N 1
ATOM 813 C CA . ASP B 1 16 ? 4.496 -14.992 -8.68 1 91.94 16 ASP B CA 1
ATOM 814 C C . ASP B 1 16 ? 4.07 -14.898 -10.141 1 91.94 16 ASP B C 1
ATOM 816 O O . ASP B 1 16 ? 2.982 -15.344 -10.508 1 91.94 16 ASP B O 1
ATOM 820 N N . LYS B 1 17 ? 4.898 -14.32 -10.914 1 81.75 17 LYS B N 1
ATOM 821 C CA . LYS B 1 17 ? 4.504 -14 -12.281 1 81.75 17 LYS B CA 1
ATOM 822 C C . LYS B 1 17 ? 4.434 -15.258 -13.141 1 81.75 17 LYS B C 1
ATOM 824 O O . LYS B 1 17 ? 4.328 -15.172 -14.367 1 81.75 17 LYS B O 1
ATOM 829 N N . ARG B 1 18 ? 4.562 -16.344 -12.484 1 83.25 18 ARG B N 1
ATOM 830 C CA . ARG B 1 18 ? 4.242 -17.516 -13.289 1 83.25 18 ARG B CA 1
ATOM 831 C C . ARG B 1 18 ? 2.84 -17.406 -13.883 1 83.25 18 ARG B C 1
ATOM 833 O O . ARG B 1 18 ? 1.95 -16.812 -13.273 1 83.25 18 ARG B O 1
ATOM 840 N N . GLU B 1 19 ? 2.711 -17.891 -15.047 1 82.94 19 GLU B N 1
ATOM 841 C CA . GLU B 1 19 ? 1.568 -17.656 -15.922 1 82.94 19 GLU B CA 1
ATOM 842 C C . GLU B 1 19 ? 0.25 -17.875 -15.188 1 82.94 19 GLU B C 1
ATOM 844 O O . GLU B 1 19 ? -0.633 -17.016 -15.219 1 82.94 19 GLU B O 1
ATOM 849 N N . GLN B 1 20 ? 0.112 -18.906 -14.359 1 90.81 20 GLN B N 1
ATOM 850 C CA . GLN B 1 20 ? -1.184 -19.203 -13.766 1 90.81 20 GLN B CA 1
ATOM 851 C C . GLN B 1 20 ? -1.577 -18.172 -12.727 1 90.81 20 GLN B C 1
ATOM 853 O O . GLN B 1 20 ? -2.699 -17.656 -12.75 1 90.81 20 GLN B O 1
ATOM 858 N N . ALA B 1 21 ? -0.7 -17.781 -11.906 1 94.69 21 ALA B N 1
ATOM 859 C CA . ALA B 1 21 ? -1.012 -16.828 -10.852 1 94.69 21 ALA B CA 1
ATOM 860 C C . ALA B 1 21 ? -1.363 -15.461 -11.438 1 94.69 21 ALA B C 1
ATOM 862 O O . ALA B 1 21 ? -2.344 -14.836 -11.031 1 94.69 21 ALA B O 1
ATOM 863 N N . ALA B 1 22 ? -0.593 -15.086 -12.391 1 93.5 22 ALA B N 1
ATOM 864 C CA . ALA B 1 22 ? -0.801 -13.773 -13.008 1 93.5 22 ALA B CA 1
ATOM 865 C C . ALA B 1 22 ? -2.168 -13.695 -13.68 1 93.5 22 ALA B C 1
ATOM 867 O O . ALA B 1 22 ? -2.875 -12.695 -13.555 1 93.5 22 ALA B O 1
ATOM 868 N N . VAL B 1 23 ? -2.516 -14.703 -14.391 1 95.56 23 VAL B N 1
ATOM 869 C CA . VAL B 1 23 ? -3.791 -14.766 -15.102 1 95.56 23 VAL B CA 1
ATOM 870 C C . VAL B 1 23 ? -4.941 -14.727 -14.094 1 95.56 23 VAL B C 1
ATOM 872 O O . VAL B 1 23 ? -5.898 -13.969 -14.273 1 95.56 23 VAL B O 1
ATOM 875 N N . GLU B 1 24 ? -4.871 -15.453 -13.031 1 97.5 24 GLU B N 1
ATOM 876 C CA . GLU B 1 24 ? -5.918 -15.523 -12.023 1 97.5 24 GLU B CA 1
ATOM 877 C C . GLU B 1 24 ? -6.07 -14.203 -11.281 1 97.5 24 GLU B C 1
ATOM 879 O O . GLU B 1 24 ? -7.188 -13.758 -11.016 1 97.5 24 GLU B O 1
ATOM 884 N N . VAL B 1 25 ? -4.98 -13.555 -10.977 1 98.19 25 VAL B N 1
ATOM 885 C CA . VAL B 1 25 ? -5.008 -12.258 -10.305 1 98.19 25 VAL B CA 1
ATOM 886 C C . VAL B 1 25 ? -5.695 -11.227 -11.195 1 98.19 25 VAL B C 1
ATOM 888 O O . VAL B 1 25 ? -6.574 -10.492 -10.734 1 98.19 25 VAL B O 1
ATOM 891 N N . GLN B 1 26 ? -5.277 -11.266 -12.445 1 96.06 26 GLN B N 1
ATOM 892 C CA . GLN B 1 26 ? -5.859 -10.305 -13.375 1 96.06 26 GLN B CA 1
ATOM 893 C C . GLN B 1 26 ? -7.367 -10.508 -13.5 1 96.06 26 GLN B C 1
ATOM 895 O O . GLN B 1 26 ? -8.125 -9.531 -13.531 1 96.06 26 GLN B O 1
ATOM 900 N N . LYS B 1 27 ? -7.793 -11.703 -13.562 1 98 27 LYS B N 1
ATOM 901 C CA . LYS B 1 27 ? -9.219 -12.016 -13.633 1 98 27 LYS B CA 1
ATOM 902 C C . LYS B 1 27 ? -9.961 -11.461 -12.414 1 98 27 LYS B C 1
ATOM 904 O O . LYS B 1 27 ? -11.008 -10.836 -12.555 1 98 27 LYS B O 1
ATOM 909 N N . LEU B 1 28 ? -9.398 -11.68 -11.25 1 98.62 28 LEU B N 1
ATOM 910 C CA . LEU B 1 28 ? -10.023 -11.203 -10.016 1 98.62 28 LEU B CA 1
ATOM 911 C C . LEU B 1 28 ? -10.086 -9.68 -10 1 98.62 28 LEU B C 1
ATOM 913 O O . LEU B 1 28 ? -11.117 -9.102 -9.633 1 98.62 28 LEU B O 1
ATOM 917 N N . LEU B 1 29 ? -9.008 -9.008 -10.43 1 98.56 29 LEU B N 1
ATOM 918 C CA . LEU B 1 29 ? -8.969 -7.555 -10.406 1 98.56 29 LEU B CA 1
ATOM 919 C C . LEU B 1 29 ? -9.977 -6.965 -11.383 1 98.56 29 LEU B C 1
ATOM 921 O O . LEU B 1 29 ? -10.555 -5.91 -11.125 1 98.56 29 LEU B O 1
ATOM 925 N N . THR B 1 30 ? -10.203 -7.688 -12.453 1 98.5 30 THR B N 1
ATOM 926 C CA . THR B 1 30 ? -11.234 -7.266 -13.398 1 98.5 30 THR B CA 1
ATOM 927 C C . THR B 1 30 ? -12.625 -7.41 -12.781 1 98.5 30 THR B C 1
ATOM 929 O O . THR B 1 30 ? -13.445 -6.496 -12.875 1 98.5 30 THR B O 1
ATOM 932 N N . GLU B 1 31 ? -12.844 -8.523 -12.156 1 98.56 31 GLU B N 1
ATOM 933 C CA . GLU B 1 31 ? -14.133 -8.812 -11.531 1 98.56 31 GLU B CA 1
ATOM 934 C C . GLU B 1 31 ? -14.461 -7.801 -10.438 1 98.56 31 GLU B C 1
ATOM 936 O O . GLU B 1 31 ? -15.625 -7.438 -10.258 1 98.56 31 GLU B O 1
ATOM 941 N N . TYR B 1 32 ? -13.477 -7.332 -9.789 1 98.69 32 TYR B N 1
ATOM 942 C CA . TYR B 1 32 ? -13.68 -6.441 -8.656 1 98.69 32 TYR B CA 1
ATOM 943 C C . TYR B 1 32 ? -13.336 -5.004 -9.016 1 98.69 32 TYR B C 1
ATOM 945 O O . TYR B 1 32 ? -13.125 -4.168 -8.133 1 98.69 32 TYR B O 1
ATOM 953 N N . GLY B 1 33 ? -13.258 -4.719 -10.266 1 98.44 33 GLY B N 1
ATOM 954 C CA . GLY B 1 33 ? -12.789 -3.453 -10.797 1 98.44 33 GLY B CA 1
ATOM 955 C C . GLY B 1 33 ? -13.547 -2.258 -10.258 1 98.44 33 GLY B C 1
ATOM 956 O O . GLY B 1 33 ? -12.984 -1.166 -10.125 1 98.44 33 GLY B O 1
ATOM 957 N N . CYS B 1 34 ? -14.82 -2.389 -9.938 1 97.75 34 CYS B N 1
ATOM 958 C CA . CYS B 1 34 ? -15.664 -1.298 -9.453 1 97.75 34 CYS B CA 1
ATOM 959 C C . CYS B 1 34 ? -15.242 -0.857 -8.062 1 97.75 34 CYS B C 1
ATOM 961 O O . CYS B 1 34 ? -15.602 0.233 -7.613 1 97.75 34 CYS B O 1
ATOM 963 N N . TYR B 1 35 ? -14.461 -1.668 -7.355 1 98.56 35 TYR B N 1
ATOM 964 C CA . TYR B 1 35 ? -14.031 -1.353 -6 1 98.56 35 TYR B CA 1
ATOM 965 C C . TYR B 1 35 ? -12.586 -0.873 -5.98 1 98.56 35 TYR B C 1
ATOM 967 O O . TYR B 1 35 ? -11.992 -0.71 -4.91 1 98.56 35 TYR B O 1
ATOM 975 N N . ILE B 1 36 ? -12.023 -0.75 -7.176 1 98.56 36 ILE B N 1
ATOM 976 C CA . ILE B 1 36 ? -10.633 -0.337 -7.316 1 98.56 36 ILE B CA 1
ATOM 977 C C . ILE B 1 36 ? -10.57 1.034 -7.988 1 98.56 36 ILE B C 1
ATOM 979 O O . ILE B 1 36 ? -10.945 1.181 -9.156 1 98.56 36 ILE B O 1
ATOM 983 N N . LYS B 1 37 ? -10.133 1.966 -7.246 1 97.31 37 LYS B N 1
ATOM 984 C CA . LYS B 1 37 ? -10.008 3.33 -7.754 1 97.31 37 LYS B CA 1
ATOM 985 C C . LYS B 1 37 ? -8.727 3.504 -8.555 1 97.31 37 LYS B C 1
ATOM 987 O O . LYS B 1 37 ? -8.711 4.207 -9.57 1 97.31 37 LYS B O 1
ATOM 992 N N . THR B 1 38 ? -7.695 2.994 -8.078 1 97.44 38 THR B N 1
ATOM 993 C CA . THR B 1 38 ? -6.363 3.113 -8.664 1 97.44 38 THR B CA 1
ATOM 994 C C . THR B 1 38 ? -5.652 1.762 -8.672 1 97.44 38 THR B C 1
ATOM 996 O O . THR B 1 38 ? -5.715 1.017 -7.688 1 97.44 38 THR B O 1
ATOM 999 N N . ARG B 1 39 ? -5.121 1.446 -9.758 1 96.88 39 ARG B N 1
ATOM 1000 C CA . ARG B 1 39 ? -4.305 0.243 -9.875 1 96.88 39 ARG B CA 1
ATOM 1001 C C . ARG B 1 39 ? -2.91 0.575 -10.391 1 96.88 39 ARG B C 1
ATOM 1003 O O . ARG B 1 39 ? -2.766 1.19 -11.445 1 96.88 39 ARG B O 1
ATOM 1010 N N . LEU B 1 40 ? -1.867 0.182 -9.617 1 96.62 40 LEU B N 1
ATOM 1011 C CA . LEU B 1 40 ? -0.474 0.406 -9.984 1 96.62 40 LEU B CA 1
ATOM 1012 C C . LEU B 1 40 ? 0.296 -0.91 -10.023 1 96.62 40 LEU B C 1
ATOM 1014 O O . LEU B 1 40 ? 0.243 -1.692 -9.07 1 96.62 40 LEU B O 1
ATOM 1018 N N . GLY B 1 41 ? 0.979 -1.203 -11.086 1 94.75 41 GLY B N 1
ATOM 1019 C CA . GLY B 1 41 ? 1.861 -2.354 -11.195 1 94.75 41 GLY B CA 1
ATOM 1020 C C . GLY B 1 41 ? 3.332 -1.991 -11.094 1 94.75 41 GLY B C 1
ATOM 1021 O O . GLY B 1 41 ? 3.807 -1.101 -11.805 1 94.75 41 GLY B O 1
ATOM 1022 N N . LEU B 1 42 ? 4.074 -2.553 -10.148 1 92.31 42 LEU B N 1
ATOM 1023 C CA . LEU B 1 42 ? 5.508 -2.328 -9.977 1 92.31 42 LEU B CA 1
ATOM 1024 C C . LEU B 1 42 ? 6.305 -3.549 -10.414 1 92.31 42 LEU B C 1
ATOM 1026 O O . LEU B 1 42 ? 6.102 -4.648 -9.898 1 92.31 42 LEU B O 1
ATOM 1030 N N . HIS B 1 43 ? 6.93 -3.438 -11.484 1 80.5 43 HIS B N 1
ATOM 1031 C CA . HIS B 1 43 ? 7.773 -4.52 -11.984 1 80.5 43 HIS B CA 1
ATOM 1032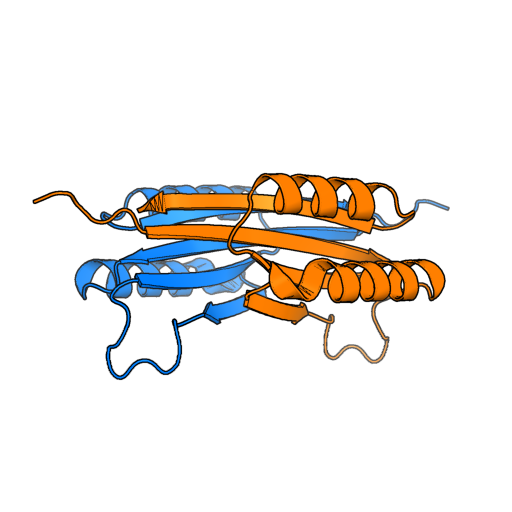 C C . HIS B 1 43 ? 9.242 -4.262 -11.672 1 80.5 43 HIS B C 1
ATOM 1034 O O . HIS B 1 43 ? 9.656 -3.109 -11.516 1 80.5 43 HIS B O 1
ATOM 1040 N N . GLU B 1 44 ? 9.961 -5.043 -11.148 1 62.53 44 GLU B N 1
ATOM 1041 C CA . GLU B 1 44 ? 11.398 -4.848 -10.953 1 62.53 44 GLU B CA 1
ATOM 1042 C C . GLU B 1 44 ? 12.102 -4.602 -12.281 1 62.53 44 GLU B C 1
ATOM 1044 O O . GLU B 1 44 ? 11.781 -5.238 -13.289 1 62.53 44 GLU B O 1
ATOM 1049 N N . GLY B 1 45 ? 12.219 -3.127 -12.609 1 49.19 45 GLY B N 1
ATOM 1050 C CA . GLY B 1 45 ? 12.852 -2.623 -13.82 1 49.19 45 GLY B CA 1
ATOM 1051 C C . GLY B 1 45 ? 13.859 -3.59 -14.406 1 49.19 45 GLY B C 1
ATOM 1052 O O . GLY B 1 45 ? 13.836 -4.785 -14.102 1 49.19 45 GLY B O 1
ATOM 1053 N N . ALA B 1 46 ? 15.211 -2.797 -14.453 1 46.16 46 ALA B N 1
ATOM 1054 C CA . ALA B 1 46 ? 16.281 -2.805 -15.445 1 46.16 46 ALA B CA 1
ATOM 1055 C C . ALA B 1 46 ? 16.922 -4.191 -15.562 1 46.16 46 ALA B C 1
ATOM 1057 O O . ALA B 1 46 ? 17.859 -4.387 -16.328 1 46.16 46 ALA B O 1
ATOM 1058 N N . GLY B 1 47 ? 17.078 -4.996 -14.359 1 47.72 47 GLY B N 1
ATOM 1059 C CA . GLY B 1 47 ? 17.984 -6.004 -14.898 1 47.72 47 GLY B CA 1
ATOM 1060 C C . GLY B 1 47 ? 17.391 -6.785 -16.062 1 47.72 47 GLY B C 1
ATOM 1061 O O . GLY B 1 47 ? 16.172 -6.719 -16.297 1 47.72 47 GLY B O 1
ATOM 1062 N N . GLN B 1 48 ? 18.219 -7.168 -17 1 47.47 48 GLN B N 1
ATOM 1063 C CA . GLN B 1 48 ? 17.953 -7.938 -18.219 1 47.47 48 GLN B CA 1
ATOM 1064 C C . GLN B 1 48 ? 16.781 -8.898 -18 1 47.47 48 GLN B C 1
ATOM 1066 O O . GLN B 1 48 ? 16.25 -9.461 -18.969 1 47.47 48 GLN B O 1
ATOM 1071 N N . TYR B 1 49 ? 16.641 -9.359 -16.625 1 52.16 49 TYR B N 1
ATOM 1072 C CA . TYR B 1 49 ? 15.781 -10.531 -16.5 1 52.16 49 TYR B CA 1
ATOM 1073 C C . TYR B 1 49 ? 14.453 -10.164 -15.836 1 52.16 49 TYR B C 1
ATOM 1075 O O . TYR B 1 49 ? 14.43 -9.383 -14.883 1 52.16 49 TYR B O 1
ATOM 1083 N N . CYS B 1 50 ? 13.289 -10.25 -16.5 1 59.94 50 CYS B N 1
ATOM 1084 C CA . CYS B 1 50 ? 11.914 -10.211 -16.016 1 59.94 50 CYS B CA 1
ATOM 1085 C C . CYS B 1 50 ? 11.789 -10.914 -14.672 1 59.94 50 CYS B C 1
ATOM 1087 O O . CYS B 1 5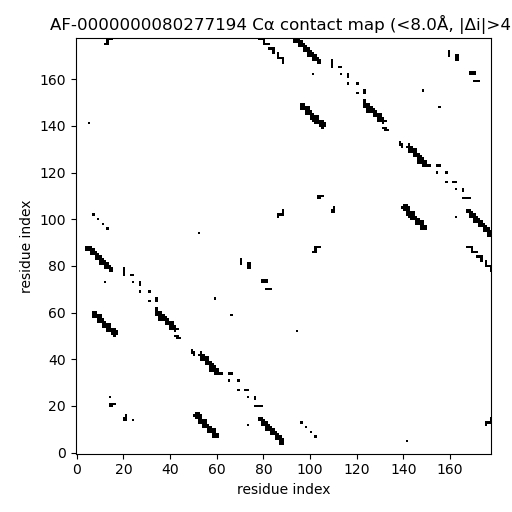0 ? 12.07 -12.109 -14.562 1 59.94 50 CYS B O 1
ATOM 1089 N N . SER B 1 51 ? 11.805 -10.109 -13.539 1 67 51 SER B N 1
ATOM 1090 C CA . SER B 1 51 ? 11.57 -10.734 -12.242 1 67 51 SER B CA 1
ATOM 1091 C C . SER B 1 51 ? 10.344 -11.641 -12.273 1 67 51 SER B C 1
ATOM 1093 O O . SER B 1 51 ? 9.32 -11.289 -12.867 1 67 51 SER B O 1
ATOM 1095 N N . PRO B 1 52 ? 10.531 -12.766 -11.781 1 81.81 52 PRO B N 1
ATOM 1096 C CA . PRO B 1 52 ? 9.398 -13.695 -11.719 1 81.81 52 PRO B CA 1
ATOM 1097 C C . PRO B 1 52 ? 8.32 -13.234 -10.742 1 81.81 52 PRO B C 1
ATOM 1099 O O . PRO B 1 52 ? 7.258 -13.867 -10.648 1 81.81 52 PRO B O 1
ATOM 1102 N N . VAL B 1 53 ? 8.492 -12.031 -10.062 1 89.25 53 VAL B N 1
ATOM 1103 C CA . VAL B 1 53 ? 7.523 -11.602 -9.055 1 89.25 53 VAL B CA 1
ATOM 1104 C C . VAL B 1 53 ? 7.051 -10.18 -9.367 1 89.25 53 VAL B C 1
ATOM 1106 O O . VAL B 1 53 ? 7.863 -9.305 -9.672 1 89.25 53 VAL B O 1
ATOM 1109 N N . GLY B 1 54 ? 5.809 -10 -9.328 1 93.62 54 GLY B N 1
ATOM 1110 C CA . GLY B 1 54 ? 5.188 -8.695 -9.523 1 93.62 54 GLY B CA 1
ATOM 1111 C C . GLY B 1 54 ? 4.562 -8.141 -8.258 1 93.62 54 GLY B C 1
ATOM 1112 O O . GLY B 1 54 ? 4.156 -8.906 -7.375 1 93.62 54 GLY B O 1
ATOM 1113 N N . LEU B 1 55 ? 4.656 -6.824 -8.156 1 96.81 55 LEU B N 1
ATOM 1114 C CA . LEU B 1 55 ? 3.975 -6.125 -7.07 1 96.81 55 LEU B CA 1
ATOM 1115 C C . LEU B 1 55 ? 2.893 -5.195 -7.617 1 96.81 55 LEU B C 1
ATOM 1117 O O . LEU B 1 55 ? 3.166 -4.348 -8.469 1 96.81 55 LEU B O 1
ATOM 1121 N N . ILE B 1 56 ? 1.654 -5.383 -7.152 1 97.75 56 ILE B N 1
ATOM 1122 C CA . ILE B 1 56 ? 0.514 -4.551 -7.527 1 97.75 56 ILE B CA 1
ATOM 1123 C C . ILE B 1 56 ? 0.02 -3.773 -6.312 1 97.75 56 ILE B C 1
ATOM 1125 O O . ILE B 1 56 ? -0.123 -4.332 -5.223 1 97.75 56 ILE B O 1
ATOM 1129 N N . ILE B 1 57 ? -0.215 -2.518 -6.516 1 98.62 57 ILE B N 1
ATOM 1130 C CA . ILE B 1 57 ? -0.779 -1.687 -5.457 1 98.62 57 ILE B CA 1
ATOM 1131 C C . ILE B 1 57 ? -2.158 -1.182 -5.879 1 98.62 57 ILE B C 1
ATOM 1133 O O . ILE B 1 57 ? -2.32 -0.641 -6.973 1 98.62 57 ILE B O 1
ATOM 1137 N N . LEU B 1 58 ? -3.121 -1.362 -5.012 1 98.75 58 LEU B N 1
ATOM 1138 C CA . LEU B 1 58 ? -4.496 -0.953 -5.273 1 98.75 58 LEU B CA 1
ATOM 1139 C C . LEU B 1 58 ? -4.957 0.083 -4.254 1 98.75 58 LEU B C 1
ATOM 1141 O O . LEU B 1 58 ? -4.668 -0.042 -3.061 1 98.75 58 LEU B O 1
ATOM 1145 N N . GLU B 1 59 ? -5.598 1.118 -4.742 1 98.62 59 GLU B N 1
ATOM 1146 C CA . GLU B 1 59 ? -6.473 1.905 -3.877 1 98.62 59 GLU B CA 1
ATOM 1147 C C . GLU B 1 59 ? -7.918 1.415 -3.961 1 98.62 59 GLU B C 1
ATOM 1149 O O . GLU B 1 59 ? -8.516 1.413 -5.039 1 98.62 59 GLU B O 1
ATOM 1154 N N . LEU B 1 60 ? -8.492 1.06 -2.842 1 98.62 60 LEU B N 1
ATOM 1155 C CA . LEU B 1 60 ? -9.828 0.467 -2.809 1 98.62 60 LEU B CA 1
ATOM 1156 C C . LEU B 1 60 ? -10.8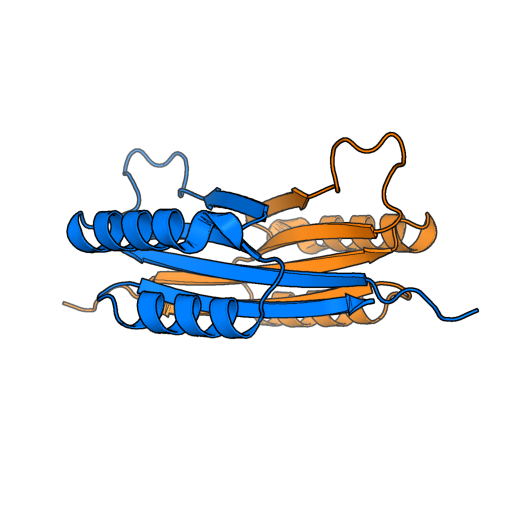67 1.489 -2.361 1 98.62 60 LEU B C 1
ATOM 1158 O O . LEU B 1 60 ? -10.562 2.371 -1.553 1 98.62 60 LEU B O 1
ATOM 1162 N N . VAL B 1 61 ? -12.109 1.315 -2.893 1 97.75 61 VAL B N 1
ATOM 1163 C CA . VAL B 1 61 ? -13.18 2.246 -2.551 1 97.75 61 VAL B CA 1
ATOM 1164 C C . VAL B 1 61 ? -14.484 1.479 -2.355 1 97.75 61 VAL B C 1
ATOM 1166 O O . VAL B 1 61 ? -14.57 0.29 -2.672 1 97.75 61 VAL B O 1
ATOM 1169 N N . ASP B 1 62 ? -15.438 2.086 -1.667 1 97.31 62 ASP B N 1
ATOM 1170 C CA . ASP B 1 62 ? -16.828 1.644 -1.543 1 97.31 62 ASP B CA 1
ATOM 1171 C C . ASP B 1 62 ? -16.953 0.551 -0.484 1 97.31 62 ASP B C 1
ATOM 1173 O O . ASP B 1 62 ? -16.594 0.753 0.675 1 97.31 62 ASP B O 1
ATOM 1177 N N . ASP B 1 63 ? -17.328 -0.632 -0.776 1 98 63 ASP B N 1
ATOM 1178 C CA . ASP B 1 63 ? -17.797 -1.693 0.11 1 98 63 ASP B CA 1
ATOM 1179 C C . ASP B 1 63 ? -16.609 -2.439 0.74 1 98 63 ASP B C 1
ATOM 1181 O O . ASP B 1 63 ? -15.938 -3.219 0.068 1 98 63 ASP B O 1
ATOM 1185 N N . GLU B 1 64 ? -16.469 -2.277 2.029 1 97.88 64 GLU B N 1
ATOM 1186 C CA . GLU B 1 64 ? -15.344 -2.879 2.75 1 97.88 64 GLU B CA 1
ATOM 1187 C C . GLU B 1 64 ? -15.445 -4.402 2.76 1 97.88 64 GLU B C 1
ATOM 1189 O O . GLU B 1 64 ? -14.43 -5.098 2.783 1 97.88 64 GLU B O 1
ATOM 1194 N N . THR B 1 65 ? -16.625 -4.895 2.729 1 98.5 65 THR B N 1
ATOM 1195 C CA . THR B 1 65 ? -16.812 -6.34 2.682 1 98.5 65 THR B CA 1
ATOM 1196 C C . THR B 1 65 ? -16.203 -6.922 1.408 1 98.5 65 THR B C 1
ATOM 1198 O O . THR B 1 65 ? -15.633 -8.016 1.428 1 98.5 65 THR B O 1
ATOM 1201 N N . LYS B 1 66 ? -16.25 -6.145 0.339 1 98.69 66 LYS B N 1
ATOM 1202 C CA . LYS B 1 66 ? -15.695 -6.578 -0.94 1 98.69 66 LYS B CA 1
ATOM 1203 C C . LYS B 1 66 ? -14.172 -6.484 -0.935 1 98.69 66 LYS B C 1
ATOM 1205 O O . LYS B 1 66 ? -13.492 -7.293 -1.577 1 98.69 66 LYS B O 1
ATOM 1210 N N . HIS B 1 67 ? -13.641 -5.508 -0.138 1 98.81 67 HIS B N 1
ATOM 1211 C CA . HIS B 1 67 ? -12.195 -5.461 0.045 1 98.81 67 HIS B CA 1
ATOM 1212 C C . HIS B 1 67 ? -11.68 -6.75 0.674 1 98.81 67 HIS B C 1
ATOM 1214 O O . HIS B 1 67 ? -10.703 -7.332 0.195 1 98.81 67 HIS B O 1
ATOM 1220 N N . GLU B 1 68 ? -12.383 -7.145 1.727 1 98.75 68 GLU B N 1
ATOM 1221 C CA . GLU B 1 68 ? -12.008 -8.352 2.455 1 98.75 68 GLU B CA 1
ATOM 1222 C C . GLU B 1 68 ? -12.141 -9.594 1.571 1 98.75 68 GLU B C 1
ATOM 1224 O O . GLU B 1 68 ? -11.258 -10.461 1.576 1 98.75 68 GLU B O 1
ATOM 1229 N N . GLU B 1 69 ? -13.172 -9.688 0.805 1 98.81 69 GLU B N 1
ATOM 1230 C CA . GLU B 1 69 ? -13.406 -10.812 -0.093 1 98.81 69 GLU B CA 1
ATOM 1231 C C . GLU B 1 69 ? -12.312 -10.914 -1.148 1 98.81 69 GLU B C 1
ATOM 1233 O O . GLU B 1 69 ? -11.773 -11.992 -1.396 1 98.81 69 GLU B O 1
ATOM 1238 N N . LEU B 1 70 ? -12.023 -9.797 -1.702 1 98.88 70 LEU B N 1
ATOM 1239 C CA . LEU B 1 70 ? -10.969 -9.758 -2.711 1 98.88 70 LEU B CA 1
ATOM 1240 C C . LEU B 1 70 ? -9.648 -10.234 -2.129 1 98.88 70 LEU B C 1
ATOM 1242 O O . LEU B 1 70 ? -8.953 -11.055 -2.736 1 98.88 70 LEU B O 1
ATOM 1246 N N . CYS B 1 71 ? -9.352 -9.719 -0.951 1 98.94 71 CYS B N 1
ATOM 1247 C CA . CYS B 1 71 ? -8.109 -10.094 -0.281 1 98.94 71 CYS B 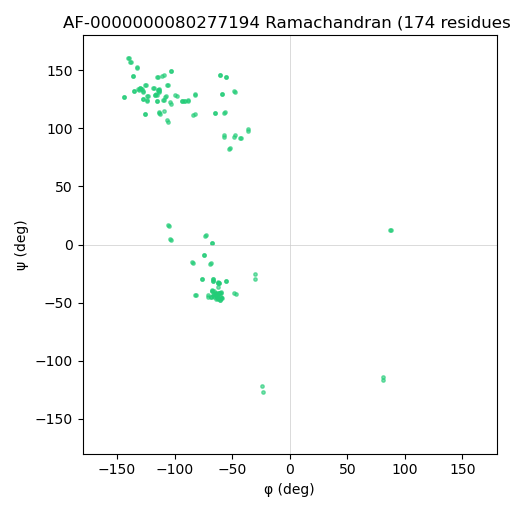CA 1
ATOM 1248 C C . CYS B 1 71 ? -8.062 -11.594 -0.031 1 98.94 71 CYS B C 1
ATOM 1250 O O . CYS B 1 71 ? -7.043 -12.234 -0.288 1 98.94 71 CYS B O 1
ATOM 1252 N N . GLN B 1 72 ? -9.164 -12.133 0.37 1 98.88 72 GLN B N 1
ATOM 1253 C CA . GLN B 1 72 ? -9.25 -13.562 0.645 1 98.88 72 GLN B CA 1
ATOM 1254 C C . GLN B 1 72 ? -9.07 -14.383 -0.631 1 98.88 72 GLN B C 1
ATOM 1256 O O . GLN B 1 72 ? -8.32 -15.359 -0.646 1 98.88 72 GLN B O 1
ATOM 1261 N N . LYS B 1 73 ? -9.68 -14.039 -1.659 1 98.88 73 LYS B N 1
ATOM 1262 C CA . LYS B 1 73 ? -9.609 -14.766 -2.922 1 98.88 73 LYS B CA 1
ATOM 1263 C C . LYS B 1 73 ? -8.203 -14.695 -3.52 1 98.88 73 LYS B C 1
ATOM 1265 O O . LYS B 1 73 ? -7.711 -15.68 -4.074 1 98.88 73 LYS B O 1
ATOM 1270 N N . LEU B 1 74 ? -7.605 -13.523 -3.402 1 98.81 74 LEU B N 1
ATOM 1271 C CA . LEU B 1 74 ? -6.234 -13.375 -3.877 1 98.81 74 LEU B CA 1
ATOM 1272 C C . LEU B 1 74 ? -5.297 -14.312 -3.123 1 98.81 74 LEU B C 1
ATOM 1274 O O . LEU B 1 74 ? -4.469 -14.992 -3.734 1 98.81 74 LEU B O 1
ATOM 1278 N N . ASN B 1 75 ? -5.52 -14.391 -1.804 1 98.75 75 ASN B N 1
ATOM 1279 C CA . ASN B 1 75 ? -4.637 -15.188 -0.96 1 98.75 75 ASN B CA 1
ATOM 1280 C C . ASN B 1 75 ? -4.895 -16.688 -1.143 1 98.75 75 ASN B C 1
ATOM 1282 O O . ASN B 1 75 ? -4.105 -17.516 -0.686 1 98.75 75 ASN B O 1
ATOM 1286 N N . ALA B 1 76 ? -5.91 -17.047 -1.837 1 98.5 76 ALA B N 1
ATOM 1287 C CA . ALA B 1 76 ? -6.207 -18.438 -2.139 1 98.5 76 ALA B CA 1
ATOM 1288 C C . ALA B 1 76 ? -5.438 -18.906 -3.367 1 98.5 76 ALA B C 1
ATOM 1290 O O . ALA B 1 76 ? -5.363 -20.109 -3.639 1 98.5 76 ALA B O 1
ATOM 1291 N N . ILE B 1 77 ? -4.91 -17.984 -4.117 1 97.62 77 ILE B N 1
ATOM 1292 C CA . ILE B 1 77 ? -4.148 -18.328 -5.316 1 97.62 77 ILE B CA 1
ATOM 1293 C C . ILE B 1 77 ? -2.717 -18.688 -4.93 1 97.62 77 ILE B C 1
ATOM 1295 O O . ILE B 1 77 ? -2.039 -17.922 -4.242 1 97.62 77 ILE B O 1
ATOM 1299 N N . ASP B 1 78 ? -2.26 -19.828 -5.398 1 96.06 78 ASP B N 1
ATOM 1300 C CA . ASP B 1 78 ? -0.878 -20.234 -5.152 1 96.06 78 ASP B CA 1
ATOM 1301 C C . ASP B 1 78 ? 0.1 -19.203 -5.719 1 96.06 78 ASP B C 1
ATOM 1303 O O . ASP B 1 78 ? -0.05 -18.75 -6.859 1 96.06 78 ASP B O 1
ATOM 1307 N N . GLY B 1 79 ? 1.089 -18.766 -4.848 1 95.25 79 GLY B N 1
ATOM 1308 C CA . GLY B 1 79 ? 2.102 -17.828 -5.309 1 95.25 79 GLY B CA 1
ATOM 1309 C C . GLY B 1 79 ? 1.68 -16.375 -5.172 1 95.25 79 GLY B C 1
ATOM 1310 O O . GLY B 1 79 ? 2.264 -15.492 -5.801 1 95.25 79 GLY B O 1
ATOM 1311 N N . VAL B 1 80 ? 0.608 -16.141 -4.434 1 97.75 80 VAL B N 1
ATOM 1312 C CA . VAL B 1 80 ? 0.112 -14.789 -4.254 1 97.75 80 VAL B CA 1
ATOM 1313 C C . VAL B 1 80 ? -0.005 -14.469 -2.764 1 97.75 80 VAL B C 1
ATOM 1315 O O . VAL B 1 80 ? -0.454 -15.312 -1.979 1 97.75 80 VAL B O 1
ATOM 1318 N N . GLN B 1 81 ? 0.392 -13.344 -2.398 1 98.69 81 GLN B N 1
ATOM 1319 C CA . GLN B 1 81 ? 0.085 -12.789 -1.086 1 98.69 81 GLN B CA 1
ATOM 1320 C C . GLN B 1 81 ? -0.499 -11.383 -1.21 1 98.69 81 GLN B C 1
ATOM 1322 O O . GLN B 1 81 ? 0.033 -10.547 -1.942 1 98.69 81 GLN B O 1
ATOM 1327 N N . ALA B 1 82 ? -1.559 -11.125 -0.508 1 98.88 82 ALA B N 1
ATOM 1328 C CA . ALA B 1 82 ? -2.199 -9.812 -0.473 1 98.88 82 ALA B CA 1
ATOM 1329 C C . ALA B 1 82 ? -2.441 -9.359 0.963 1 98.88 82 ALA B C 1
ATOM 1331 O O . ALA B 1 82 ? -2.818 -10.164 1.819 1 98.88 82 ALA B O 1
ATOM 1332 N N . LYS B 1 83 ? -2.141 -8.164 1.275 1 98.88 83 LYS B N 1
ATOM 1333 C CA . LYS B 1 83 ? -2.49 -7.473 2.514 1 98.88 83 LYS B CA 1
ATOM 1334 C C . LYS B 1 83 ? -3.055 -6.086 2.225 1 98.88 83 LYS B C 1
ATOM 1336 O O . LYS B 1 83 ? -2.781 -5.504 1.173 1 98.88 83 LYS B O 1
ATOM 1341 N N . TYR B 1 84 ? -3.887 -5.574 3.078 1 98.81 84 TYR B N 1
ATOM 1342 C CA . TYR B 1 84 ? -4.391 -4.219 2.896 1 98.81 84 TYR B CA 1
ATOM 1343 C C . TYR B 1 84 ? -4.426 -3.465 4.223 1 98.81 84 TYR B C 1
ATOM 1345 O O . TYR B 1 84 ? -4.383 -4.078 5.293 1 98.81 84 TYR B O 1
ATOM 1353 N N . MET B 1 85 ? -4.402 -2.158 4.156 1 98.75 85 MET B N 1
ATOM 1354 C CA . MET B 1 85 ? -4.438 -1.263 5.312 1 98.75 85 MET B CA 1
ATOM 1355 C C . MET B 1 85 ? -5.402 -0.106 5.07 1 98.75 85 MET B C 1
ATOM 1357 O O . MET B 1 85 ? -5.57 0.341 3.938 1 98.75 85 MET B O 1
ATOM 1361 N N . LYS B 1 86 ? -6.004 0.25 6.121 1 98.56 86 LYS B N 1
ATOM 1362 C CA . LYS B 1 86 ? -6.906 1.399 6.141 1 98.56 86 LYS B CA 1
ATOM 1363 C C . LYS B 1 86 ? -6.281 2.576 6.887 1 98.56 86 LYS B C 1
ATOM 1365 O O . LYS B 1 86 ? -5.797 2.42 8.008 1 98.56 86 LYS B O 1
ATOM 1370 N N . LEU B 1 87 ? -6.254 3.754 6.23 1 98.25 87 LEU B N 1
ATOM 1371 C CA . LEU B 1 87 ? -5.723 4.973 6.832 1 98.25 87 LEU B CA 1
ATOM 1372 C C . LEU B 1 87 ? -6.82 6.016 7.004 1 98.25 87 LEU B C 1
ATOM 1374 O O . LEU B 1 87 ? -7.73 6.109 6.176 1 98.25 87 LEU B O 1
ATOM 1378 N N . GLU B 1 88 ? -6.66 6.699 8.07 1 96.81 88 GLU B N 1
ATOM 1379 C CA . GLU B 1 88 ? -7.664 7.719 8.367 1 96.81 88 GLU B CA 1
ATOM 1380 C C . GLU B 1 88 ? -7.031 8.945 9.016 1 96.81 88 GLU B C 1
ATOM 1382 O O . GLU B 1 88 ? -6.227 8.82 9.938 1 96.81 88 GLU B O 1
ATOM 1387 N N . ILE B 1 89 ? -7.32 10.094 8.422 1 93.94 89 ILE B N 1
ATOM 1388 C CA . ILE B 1 89 ? -6.918 11.328 9.094 1 93.94 89 ILE B CA 1
ATOM 1389 C C . ILE B 1 89 ? -8.117 12.273 9.195 1 93.94 89 ILE B C 1
ATOM 1391 O O . ILE B 1 89 ? -9.039 12.211 8.383 1 93.94 89 ILE B O 1
#